Protein AF-N6YUG2-F1 (afdb_monomer)

Foldseek 3Di:
DVVVVVVVVVVVQLVVLVVLCVPPHDVRSVVSVVVVVVVVVCVVVVADPCVLVVCCVVVVRNPNVVVVVVVVVVVVVD

Secondary structure (DSSP, 8-state):
-HHHHHHHHHHHHHHHHHHHHHHH-HHHHHHHHHHHHHHHHHHHTT--TTHHHHHHHHH---HHHHHHHHHHHHHH--

Organism: NCBI:txid1234381

Mean predicted aligned error: 3.6 Å

pLDDT: mean 95.19, std 3.76, range [77.31, 98.75]

Structure (mmCIF, N/CA/C/O backbone):
data_AF-N6YUG2-F1
#
_entry.id   AF-N6YUG2-F1
#
loop_
_atom_site.group_PDB
_atom_site.id
_atom_site.type_symbol
_atom_site.label_atom_id
_atom_site.label_alt_id
_atom_site.label_comp_id
_atom_site.label_asym_id
_atom_site.label_entity_id
_atom_site.label_seq_id
_atom_site.pdbx_PDB_ins_code
_atom_site.Cartn_x
_atom_site.Cartn_y
_atom_site.Cartn_z
_atom_site.occupancy
_atom_site.B_iso_or_equiv
_atom_site.auth_seq_id
_atom_site.auth_comp_id
_atom_site.auth_asym_id
_atom_site.auth_atom_id
_atom_site.pdbx_PDB_model_num
ATOM 1 N N . MET A 1 1 ? -22.082 -8.405 -13.151 1.00 77.31 1 MET A N 1
ATOM 2 C CA . MET A 1 1 ? -21.251 -9.176 -12.189 1.00 77.31 1 MET A CA 1
ATOM 3 C C . MET A 1 1 ? -19.989 -8.467 -11.678 1.00 77.31 1 MET A C 1
ATOM 5 O O . MET A 1 1 ? -19.834 -8.398 -10.470 1.00 77.31 1 MET A O 1
ATOM 9 N N . ARG A 1 2 ? -19.065 -7.953 -12.513 1.00 85.06 2 ARG A N 1
ATOM 10 C CA . ARG A 1 2 ? -17.743 -7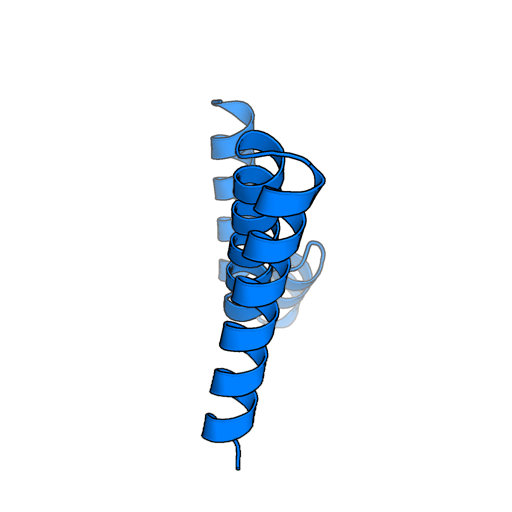.448 -12.041 1.00 85.06 2 ARG A CA 1
ATOM 11 C C . ARG A 1 2 ? -17.813 -6.359 -10.957 1.00 85.06 2 ARG A C 1
ATOM 13 O O . ARG A 1 2 ? -17.028 -6.383 -10.017 1.00 85.06 2 ARG A O 1
ATOM 20 N N . TRP A 1 3 ? -18.759 -5.430 -11.077 1.00 89.12 3 TRP A N 1
ATOM 21 C CA . TRP A 1 3 ? -18.987 -4.380 -10.079 1.00 89.12 3 TRP A CA 1
ATOM 22 C C . TRP A 1 3 ? -19.456 -4.935 -8.735 1.00 89.12 3 TRP A C 1
ATOM 24 O O . TRP A 1 3 ? -18.937 -4.525 -7.705 1.00 89.12 3 TRP A O 1
ATOM 34 N N . PHE A 1 4 ? -20.350 -5.924 -8.748 1.00 93.94 4 PHE A N 1
ATOM 35 C CA . PHE A 1 4 ? -20.827 -6.589 -7.536 1.00 93.94 4 PHE A CA 1
ATOM 36 C C . PHE A 1 4 ? -19.674 -7.211 -6.738 1.00 93.94 4 PHE A C 1
ATOM 38 O O . PHE A 1 4 ? -19.545 -6.949 -5.549 1.00 93.94 4 PHE A O 1
ATOM 45 N N . PHE A 1 5 ? -18.766 -7.936 -7.400 1.00 94.19 5 PHE A N 1
ATOM 46 C CA . PHE A 1 5 ? -17.589 -8.505 -6.733 1.00 94.19 5 PHE A CA 1
ATOM 47 C C . PHE A 1 5 ? -16.649 -7.441 -6.161 1.00 94.19 5 PHE A C 1
ATOM 49 O O . PHE A 1 5 ? -16.124 -7.620 -5.068 1.00 94.19 5 PHE A O 1
ATOM 56 N N . ARG A 1 6 ? -16.454 -6.318 -6.864 1.00 91.69 6 ARG A N 1
ATOM 57 C CA . ARG A 1 6 ? -15.658 -5.197 -6.341 1.00 91.69 6 ARG A CA 1
ATOM 58 C C . ARG A 1 6 ? -16.277 -4.619 -5.074 1.00 91.69 6 ARG A C 1
ATOM 60 O O . ARG A 1 6 ? -15.563 -4.441 -4.096 1.00 91.69 6 ARG A O 1
ATOM 67 N N . PHE A 1 7 ? -17.589 -4.383 -5.079 1.00 95.50 7 PHE A N 1
ATOM 68 C CA . PHE A 1 7 ? -18.304 -3.925 -3.888 1.00 95.50 7 PHE A CA 1
ATOM 69 C C . PHE A 1 7 ? -18.166 -4.912 -2.733 1.00 95.50 7 PHE A C 1
ATOM 71 O O . PHE A 1 7 ? -17.879 -4.496 -1.617 1.00 95.50 7 PHE A O 1
ATOM 78 N N . LEU A 1 8 ? -18.296 -6.210 -3.006 1.00 96.81 8 LEU A N 1
ATOM 79 C CA . LEU A 1 8 ? -18.196 -7.254 -1.990 1.00 96.81 8 LEU A CA 1
ATOM 80 C C . LEU A 1 8 ? -16.788 -7.332 -1.379 1.00 96.81 8 LEU A C 1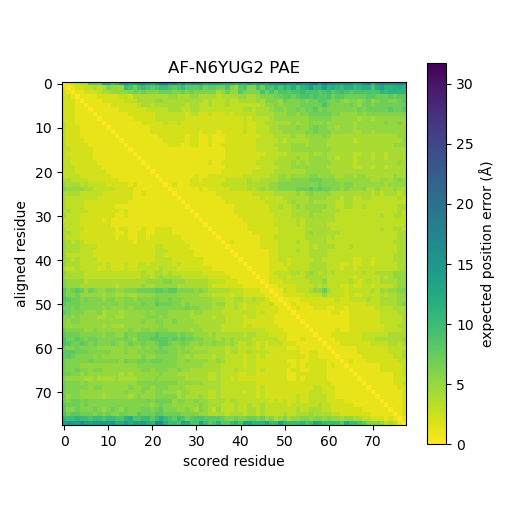
ATOM 82 O O . LEU A 1 8 ? -16.655 -7.470 -0.168 1.00 96.81 8 LEU A O 1
ATOM 86 N N . LEU A 1 9 ? -15.742 -7.162 -2.194 1.00 94.75 9 LEU A N 1
ATOM 87 C CA . LEU A 1 9 ? -14.353 -7.103 -1.728 1.00 94.75 9 LEU A CA 1
ATOM 88 C C . LEU A 1 9 ? -14.080 -5.859 -0.881 1.00 94.75 9 LEU A C 1
ATOM 90 O O . LEU A 1 9 ? -13.502 -5.977 0.195 1.00 94.75 9 LEU A O 1
ATOM 94 N N . VAL A 1 10 ? -14.509 -4.677 -1.339 1.00 95.75 10 VAL A N 1
ATOM 95 C CA . VAL A 1 10 ? -14.329 -3.429 -0.579 1.00 95.75 10 VAL A CA 1
ATOM 96 C C . VAL A 1 10 ? -15.085 -3.503 0.744 1.00 95.75 10 VAL A C 1
ATOM 98 O O . VAL A 1 10 ? -14.519 -3.205 1.792 1.00 95.75 10 VAL A O 1
ATOM 101 N N . PHE A 1 11 ? -16.337 -3.956 0.713 1.00 97.69 11 PHE A N 1
ATOM 102 C CA . PHE A 1 11 ? -17.145 -4.120 1.913 1.00 97.69 11 PHE A CA 1
ATOM 103 C C . PHE A 1 11 ? -16.524 -5.132 2.880 1.00 97.69 11 PHE A C 1
ATOM 105 O O . PHE A 1 11 ? -16.365 -4.824 4.056 1.00 97.69 11 PHE A O 1
ATOM 112 N N . GLY A 1 12 ? -16.111 -6.305 2.390 1.00 98.12 12 GLY A N 1
ATOM 113 C CA . GLY A 1 12 ? -15.461 -7.327 3.210 1.00 98.12 12 GLY A CA 1
ATOM 114 C C . GLY A 1 12 ? -14.162 -6.834 3.848 1.00 98.12 12 GLY A C 1
ATOM 115 O O . GLY A 1 12 ? -13.921 -7.086 5.026 1.00 98.12 12 GLY A O 1
ATOM 116 N N . ALA A 1 13 ? -13.358 -6.068 3.109 1.00 97.62 13 ALA A N 1
ATOM 117 C CA . ALA A 1 13 ? -12.132 -5.479 3.631 1.00 97.62 13 ALA A CA 1
ATOM 118 C C . ALA A 1 13 ? -12.408 -4.449 4.741 1.00 97.62 13 ALA A C 1
ATOM 120 O O . ALA A 1 13 ? -11.789 -4.509 5.802 1.00 97.62 13 ALA A O 1
ATOM 121 N N . LEU A 1 14 ? -13.375 -3.546 4.538 1.00 98.25 14 LEU A N 1
ATOM 122 C CA . LEU A 1 14 ? -13.770 -2.556 5.547 1.00 98.25 14 LEU A CA 1
ATOM 123 C C . LEU A 1 14 ? -14.402 -3.210 6.782 1.00 98.25 14 LEU A C 1
ATOM 125 O O . LEU A 1 14 ? -14.099 -2.815 7.907 1.00 98.25 14 LEU A O 1
ATOM 129 N N . ALA A 1 15 ? -15.227 -4.240 6.588 1.00 98.50 15 ALA A N 1
ATOM 130 C CA . ALA A 1 15 ? -15.794 -5.026 7.678 1.00 98.50 15 ALA A CA 1
ATOM 131 C C . ALA A 1 15 ? -14.697 -5.734 8.487 1.00 98.50 15 ALA A C 1
ATOM 133 O O . ALA A 1 15 ? -14.750 -5.735 9.714 1.00 98.50 15 ALA A O 1
ATOM 134 N N . GLY A 1 16 ? -13.668 -6.273 7.823 1.00 98.44 16 GLY A N 1
ATOM 135 C CA . GLY A 1 16 ? -12.501 -6.859 8.483 1.00 98.44 16 GLY A CA 1
ATOM 136 C C . GLY A 1 16 ? -11.717 -5.840 9.314 1.00 98.44 16 GLY A C 1
ATOM 137 O O . GLY A 1 16 ? -11.402 -6.103 10.472 1.00 98.44 16 GLY A O 1
ATOM 138 N N . VAL A 1 17 ? -11.461 -4.646 8.768 1.00 98.69 17 VAL A N 1
ATOM 139 C CA . VAL A 1 17 ? -10.822 -3.538 9.503 1.00 98.69 17 VAL A CA 1
ATOM 140 C C . VAL A 1 17 ? -11.643 -3.143 10.732 1.00 98.69 17 VAL A C 1
ATOM 142 O O . VAL A 1 17 ? -11.085 -2.991 11.822 1.00 98.69 17 VAL A O 1
ATOM 145 N N . LEU A 1 18 ? -12.965 -3.012 10.591 1.00 98.62 18 LEU A N 1
ATOM 146 C CA . LEU A 1 18 ? -13.856 -2.712 11.711 1.00 98.62 18 LEU A CA 1
ATOM 147 C C . LEU A 1 18 ? -13.825 -3.830 12.762 1.00 98.62 18 LEU A C 1
ATOM 149 O O . LEU A 1 18 ? -13.693 -3.540 13.947 1.00 98.62 18 LEU A O 1
ATOM 153 N N . ALA A 1 19 ? -13.871 -5.096 12.346 1.00 98.75 19 ALA A N 1
ATOM 154 C CA . ALA A 1 19 ? -13.799 -6.235 13.256 1.00 98.75 19 ALA A CA 1
ATOM 155 C C . ALA A 1 19 ? -12.497 -6.232 14.076 1.00 98.75 19 ALA A C 1
ATOM 157 O O . ALA A 1 19 ? -12.542 -6.378 15.296 1.00 98.75 19 ALA A O 1
ATOM 158 N N . VAL A 1 20 ? -11.347 -5.983 13.438 1.00 98.75 20 VAL A N 1
ATOM 159 C CA . VAL A 1 20 ? -10.054 -5.838 14.133 1.00 98.75 20 VAL A CA 1
ATOM 160 C C . VAL A 1 20 ? -10.064 -4.634 15.075 1.00 98.75 20 VAL A C 1
ATOM 162 O O . VAL A 1 20 ? -9.568 -4.729 16.195 1.00 98.75 20 VAL A O 1
ATOM 165 N N . THR A 1 21 ? -10.661 -3.517 14.655 1.00 98.69 21 THR A N 1
ATOM 166 C CA . THR A 1 21 ? -10.786 -2.309 15.484 1.00 98.69 21 THR A CA 1
ATOM 167 C C . THR A 1 21 ? -11.558 -2.592 16.773 1.00 98.69 21 THR A C 1
ATOM 169 O O . THR A 1 21 ? -11.132 -2.175 17.848 1.00 98.69 21 THR A O 1
ATOM 172 N N . LEU A 1 22 ? -12.670 -3.324 16.675 1.00 98.62 22 LEU A N 1
ATOM 173 C CA . LEU A 1 22 ? -13.520 -3.675 17.815 1.00 98.62 22 LEU 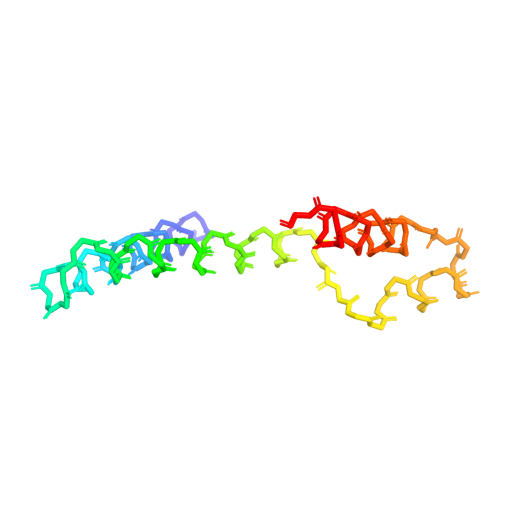A CA 1
ATOM 174 C C . LEU A 1 22 ? -12.889 -4.747 18.715 1.00 98.62 22 LEU A C 1
ATOM 176 O O . LEU A 1 22 ? -13.048 -4.684 19.929 1.00 98.62 22 LEU A O 1
ATOM 180 N N . ALA A 1 23 ? -12.172 -5.717 18.141 1.00 98.62 23 ALA A N 1
ATOM 181 C CA . ALA A 1 23 ? -11.588 -6.833 18.888 1.00 98.62 23 ALA A CA 1
ATOM 182 C C . ALA A 1 23 ? -10.229 -6.507 19.530 1.00 98.62 23 ALA A C 1
ATOM 184 O O . ALA A 1 23 ? -9.913 -7.023 20.599 1.00 98.62 23 ALA A O 1
ATOM 185 N N . ALA A 1 24 ? -9.410 -5.685 18.870 1.00 98.38 24 ALA A N 1
ATOM 186 C CA . ALA A 1 24 ? -8.020 -5.440 19.254 1.00 98.38 24 ALA A CA 1
ATOM 187 C C . ALA A 1 24 ? -7.693 -3.954 19.482 1.00 98.38 24 ALA A C 1
ATOM 189 O O . ALA A 1 24 ? -6.596 -3.644 19.941 1.00 98.38 24 ALA A O 1
ATOM 190 N N . GLY A 1 25 ? -8.625 -3.039 19.204 1.00 98.44 25 GLY A N 1
ATOM 191 C CA . GLY A 1 25 ? -8.468 -1.604 19.425 1.00 98.44 25 GLY A CA 1
ATOM 192 C C . GLY A 1 25 ? -8.101 -0.806 18.170 1.00 98.44 25 GLY A C 1
ATOM 193 O O . GLY A 1 25 ? -7.761 -1.343 17.111 1.00 98.44 25 GLY A O 1
ATOM 19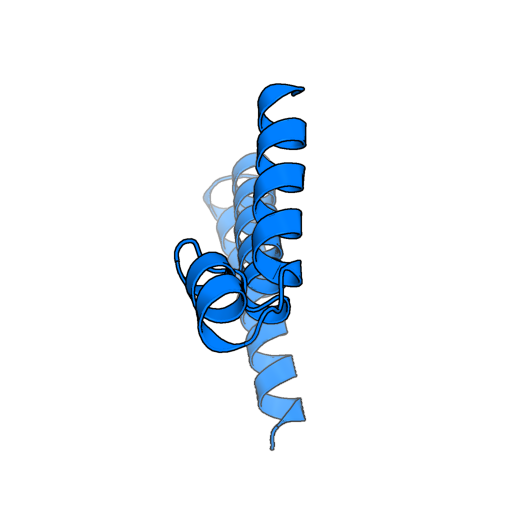4 N N . LEU A 1 26 ? -8.158 0.524 18.306 1.00 98.38 26 LEU A N 1
ATOM 195 C CA . LEU A 1 26 ? -8.020 1.466 17.190 1.00 98.38 26 LEU A CA 1
ATOM 196 C C . LEU A 1 26 ? -6.687 1.335 16.448 1.00 98.38 26 LEU A C 1
ATOM 198 O O . LEU A 1 26 ? -6.667 1.333 15.220 1.00 98.38 26 LEU A O 1
ATOM 202 N N . ARG A 1 27 ? -5.571 1.191 17.170 1.00 98.56 27 ARG A N 1
ATOM 203 C CA . ARG A 1 27 ? -4.238 1.100 16.555 1.00 98.56 27 ARG A CA 1
ATOM 204 C C . ARG A 1 27 ? -4.129 -0.109 15.620 1.00 98.56 27 ARG A C 1
ATOM 206 O O . ARG A 1 27 ? -3.601 0.014 14.521 1.00 98.56 27 ARG A O 1
ATOM 213 N N . GLN A 1 28 ? -4.644 -1.260 16.034 1.00 98.50 28 GLN A N 1
ATOM 214 C CA . GLN A 1 28 ? -4.630 -2.507 15.274 1.00 98.50 28 GLN A CA 1
ATOM 215 C C . GLN A 1 28 ? -5.559 -2.408 14.063 1.00 98.50 28 GLN A C 1
ATOM 217 O O . GLN A 1 28 ? -5.185 -2.834 12.974 1.00 98.50 28 GLN A O 1
ATOM 222 N N . GLY A 1 29 ? -6.721 -1.771 14.231 1.00 98.62 29 GLY A N 1
ATOM 223 C CA . GLY A 1 29 ? -7.615 -1.415 13.131 1.00 98.62 29 GLY A CA 1
ATOM 224 C C . GLY A 1 29 ? -6.938 -0.554 12.064 1.00 98.62 29 GLY A C 1
ATOM 225 O O . GLY A 1 29 ? -6.986 -0.877 10.879 1.00 98.62 29 GLY A O 1
ATOM 226 N N . LEU A 1 30 ? -6.236 0.505 12.476 1.00 98.44 30 LEU A N 1
ATOM 227 C CA . LEU A 1 30 ? -5.493 1.382 11.565 1.00 98.44 30 LEU A CA 1
ATOM 228 C C . LEU A 1 30 ? -4.352 0.646 10.848 1.00 98.44 30 LEU A C 1
ATOM 230 O O . LEU A 1 30 ? -4.159 0.843 9.650 1.00 98.44 30 LEU A O 1
ATOM 234 N N . LEU A 1 31 ? -3.628 -0.240 11.539 1.00 98.38 31 LEU A N 1
ATOM 235 C CA . LEU A 1 31 ? -2.604 -1.084 10.911 1.00 98.38 31 LEU A CA 1
ATOM 236 C C . LEU A 1 31 ? -3.210 -2.055 9.888 1.00 98.38 31 LEU A C 1
ATOM 238 O O . LEU A 1 31 ? -2.651 -2.229 8.807 1.00 98.38 31 LEU A O 1
ATOM 242 N N . ALA A 1 32 ? -4.368 -2.649 10.190 1.00 98.44 32 ALA A N 1
ATOM 243 C CA . ALA A 1 32 ? -5.090 -3.496 9.245 1.00 98.44 32 ALA A CA 1
ATOM 244 C C . ALA A 1 32 ? -5.546 -2.699 8.012 1.00 98.44 32 ALA A C 1
ATOM 246 O O . ALA A 1 32 ? -5.376 -3.164 6.885 1.00 98.44 32 ALA A O 1
ATOM 247 N N . LEU A 1 33 ? -6.056 -1.478 8.211 1.00 98.31 33 LEU A N 1
ATOM 248 C CA . LEU A 1 33 ? -6.441 -0.579 7.124 1.00 98.31 33 LEU A CA 1
ATOM 249 C C . LEU A 1 33 ? -5.248 -0.242 6.223 1.00 98.31 33 LEU A C 1
ATOM 251 O O . LEU A 1 33 ? -5.365 -0.318 5.001 1.00 98.31 33 LEU A O 1
ATOM 255 N N . LEU A 1 34 ? -4.096 0.078 6.821 1.00 98.06 34 LEU A N 1
ATOM 256 C CA . LEU A 1 34 ? -2.854 0.324 6.091 1.00 98.06 34 LEU A CA 1
ATOM 257 C C . LEU A 1 34 ? -2.414 -0.908 5.295 1.00 98.06 34 LEU A C 1
ATOM 259 O O . LEU A 1 34 ? -2.089 -0.775 4.120 1.00 98.06 34 LEU A O 1
ATOM 263 N N . GLY A 1 35 ? -2.457 -2.104 5.888 1.00 97.75 35 GLY A N 1
ATOM 264 C CA . GLY A 1 35 ? -2.102 -3.348 5.200 1.00 97.75 35 GLY A CA 1
ATOM 265 C C . GLY A 1 35 ? -3.004 -3.646 3.998 1.00 97.75 35 GLY A C 1
ATOM 266 O O . GLY A 1 35 ? -2.509 -3.942 2.910 1.00 97.75 35 GLY A O 1
ATOM 267 N N . VAL A 1 36 ? -4.324 -3.506 4.164 1.00 97.81 36 VAL A N 1
ATOM 268 C CA . VAL A 1 36 ? -5.304 -3.658 3.073 1.00 97.81 36 VAL A CA 1
ATOM 269 C C . VAL A 1 36 ? -5.059 -2.628 1.972 1.00 97.81 36 VAL A C 1
ATOM 271 O O . VAL A 1 36 ? -5.006 -2.988 0.795 1.00 97.81 36 VAL A O 1
ATOM 274 N N . GLY A 1 37 ? -4.891 -1.355 2.340 1.00 97.19 37 GLY A N 1
ATOM 275 C CA . GLY A 1 37 ? -4.636 -0.274 1.392 1.00 97.19 37 GLY A CA 1
ATOM 276 C C . GLY A 1 37 ? -3.339 -0.489 0.616 1.00 97.19 37 GLY A C 1
ATOM 277 O O . GLY A 1 37 ? -3.328 -0.394 -0.610 1.00 97.19 37 GLY A O 1
ATOM 278 N N . PHE A 1 38 ? -2.266 -0.865 1.311 1.00 95.44 38 PHE A N 1
ATOM 279 C CA . PHE A 1 38 ? -0.977 -1.163 0.700 1.00 95.44 38 PHE A CA 1
ATOM 280 C C . PHE A 1 38 ? -1.079 -2.341 -0.275 1.00 95.44 38 PHE A C 1
ATOM 282 O O . PHE A 1 38 ? -0.669 -2.218 -1.427 1.00 95.44 38 PHE A O 1
ATOM 289 N N . GLY A 1 39 ? -1.718 -3.444 0.127 1.00 95.38 39 GLY A N 1
ATOM 290 C CA . GLY A 1 39 ? -1.952 -4.591 -0.753 1.00 95.38 39 GLY A CA 1
ATOM 291 C C . GLY A 1 39 ? -2.764 -4.233 -2.003 1.00 95.38 39 GLY A C 1
ATOM 292 O O . GLY A 1 39 ? -2.421 -4.663 -3.105 1.00 95.38 39 GLY A O 1
ATOM 293 N N . ALA A 1 40 ? -3.799 -3.400 -1.861 1.00 95.75 40 ALA A N 1
ATOM 294 C CA . ALA A 1 40 ? -4.602 -2.930 -2.987 1.00 95.75 40 ALA A CA 1
ATOM 295 C C . ALA A 1 40 ? -3.783 -2.080 -3.974 1.00 95.75 40 ALA A C 1
ATOM 297 O O . ALA A 1 40 ? -3.895 -2.281 -5.185 1.00 95.75 40 ALA A O 1
ATOM 298 N N . VAL A 1 41 ? -2.935 -1.174 -3.474 1.00 94.44 41 VAL A N 1
ATOM 299 C CA . VAL A 1 41 ? -2.042 -0.350 -4.305 1.00 94.44 41 VAL A CA 1
ATOM 300 C C . VAL A 1 41 ? -1.010 -1.215 -5.021 1.00 94.44 41 VAL A C 1
ATOM 302 O O . VAL A 1 41 ? -0.865 -1.093 -6.235 1.00 94.44 41 VAL A O 1
ATOM 305 N N . LEU A 1 42 ? -0.341 -2.129 -4.309 1.00 92.81 42 LEU A N 1
ATOM 306 C CA . LEU A 1 42 ? 0.649 -3.026 -4.908 1.00 92.81 42 LEU A CA 1
ATOM 307 C C . LEU A 1 42 ? 0.036 -3.891 -6.014 1.00 92.81 42 LEU A C 1
ATOM 309 O O . LEU A 1 42 ? 0.597 -3.987 -7.107 1.00 92.81 42 LEU A O 1
ATOM 313 N N . GLN A 1 43 ? -1.141 -4.469 -5.761 1.00 93.62 43 GLN A N 1
ATOM 314 C CA . GLN A 1 43 ? -1.853 -5.273 -6.751 1.00 93.62 43 GLN A CA 1
ATOM 315 C C . GLN A 1 43 ? -2.303 -4.429 -7.951 1.00 93.62 43 GLN A C 1
ATOM 317 O O . GLN A 1 43 ? -2.157 -4.855 -9.096 1.00 93.62 43 GLN A O 1
ATOM 322 N N . GLY A 1 44 ? -2.826 -3.223 -7.707 1.00 92.19 44 GLY A N 1
ATOM 323 C CA . GLY A 1 44 ? -3.250 -2.294 -8.757 1.00 92.19 44 GLY A CA 1
ATOM 324 C C . GLY A 1 44 ? -2.094 -1.831 -9.645 1.00 92.19 44 GLY A C 1
ATOM 325 O O . GLY A 1 44 ? -2.245 -1.761 -10.862 1.00 92.19 44 GLY A O 1
ATOM 326 N N . ALA A 1 45 ? -0.926 -1.596 -9.048 1.00 91.00 45 ALA A N 1
ATOM 327 C CA . ALA A 1 45 ? 0.304 -1.246 -9.751 1.00 91.00 45 ALA A CA 1
ATOM 328 C C . ALA A 1 45 ? 1.013 -2.457 -10.384 1.00 91.00 45 ALA A C 1
ATOM 330 O O . ALA A 1 45 ? 2.021 -2.279 -11.063 1.00 91.00 45 ALA A O 1
ATOM 331 N N . ARG A 1 46 ? 0.519 -3.688 -10.157 1.00 89.25 46 ARG A N 1
ATOM 332 C CA . ARG A 1 46 ? 1.187 -4.948 -10.542 1.00 89.25 46 ARG A CA 1
ATOM 333 C C . ARG A 1 46 ? 2.640 -4.993 -10.057 1.00 89.25 46 ARG A C 1
ATOM 335 O O . ARG A 1 46 ? 3.514 -5.559 -10.715 1.00 89.25 46 ARG A O 1
ATOM 342 N N . PHE A 1 47 ? 2.892 -4.367 -8.911 1.00 90.44 47 PHE A N 1
ATOM 343 C CA . PHE A 1 47 ? 4.224 -4.231 -8.355 1.00 90.44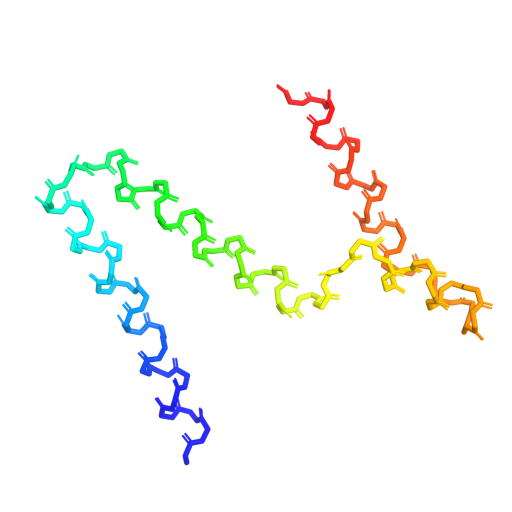 47 PHE A CA 1
ATOM 344 C C . PHE A 1 47 ? 4.740 -5.605 -7.929 1.00 90.44 47 PHE A C 1
ATOM 346 O O . PHE A 1 47 ? 4.084 -6.328 -7.181 1.00 90.44 47 PHE A O 1
ATOM 353 N N . GLY A 1 48 ? 5.931 -5.965 -8.399 1.00 89.69 48 GLY A N 1
ATOM 354 C CA . GLY A 1 48 ? 6.570 -7.230 -8.069 1.00 89.69 48 GLY A CA 1
ATOM 355 C C . GLY A 1 48 ? 8.075 -7.064 -7.976 1.00 89.69 48 GLY A C 1
ATOM 356 O O . GLY A 1 48 ? 8.662 -6.278 -8.716 1.00 89.69 48 GLY A O 1
ATOM 357 N N . PHE A 1 49 ? 8.711 -7.828 -7.088 1.00 89.75 49 PHE A N 1
ATOM 358 C CA . PHE A 1 49 ? 10.153 -7.723 -6.860 1.00 89.75 49 PHE A CA 1
ATOM 359 C C . PHE A 1 49 ? 10.992 -8.122 -8.079 1.00 89.75 49 PHE A C 1
ATOM 361 O O . PHE A 1 49 ? 12.052 -7.549 -8.303 1.00 89.75 49 PHE A O 1
ATOM 368 N N . THR A 1 50 ? 10.502 -9.052 -8.900 1.00 93.94 50 THR A N 1
ATOM 369 C CA . THR A 1 50 ? 11.221 -9.568 -10.077 1.00 93.94 50 THR A CA 1
ATOM 370 C C . THR A 1 50 ? 10.649 -9.079 -11.407 1.00 93.94 50 THR A C 1
ATOM 372 O O . THR A 1 50 ? 11.366 -9.043 -12.404 1.00 93.94 50 THR A O 1
ATOM 375 N N . THR A 1 51 ? 9.375 -8.679 -11.442 1.00 92.88 51 THR A N 1
ATOM 376 C CA . THR A 1 51 ? 8.676 -8.303 -12.680 1.00 92.88 51 THR A CA 1
ATOM 377 C C . THR A 1 51 ? 9.302 -7.084 -13.355 1.00 92.88 51 THR A C 1
ATOM 379 O O . THR A 1 51 ? 9.590 -7.155 -14.544 1.00 92.88 51 THR A O 1
ATOM 382 N N . GLY A 1 52 ? 9.613 -6.021 -12.601 1.00 92.81 52 GLY A N 1
ATOM 383 C CA . GLY A 1 52 ? 10.227 -4.808 -13.162 1.00 92.81 52 GLY A CA 1
ATOM 384 C C . GLY A 1 52 ? 11.588 -5.057 -13.823 1.00 92.81 52 GLY A C 1
ATOM 385 O O . GLY A 1 52 ? 11.886 -4.480 -14.864 1.00 92.81 52 GLY A O 1
ATOM 386 N N . TRP A 1 53 ? 12.387 -5.976 -13.273 1.00 94.38 53 TRP A N 1
ATOM 387 C CA . TRP A 1 53 ? 13.652 -6.401 -13.879 1.00 94.38 53 TRP A CA 1
ATOM 388 C C . TRP A 1 53 ? 13.438 -7.184 -15.175 1.00 94.38 53 TRP A C 1
ATOM 390 O O . TRP A 1 53 ? 14.135 -6.944 -16.159 1.00 94.38 53 TRP A O 1
ATOM 400 N N . ARG A 1 54 ? 12.463 -8.104 -15.192 1.00 95.06 54 ARG A N 1
ATOM 401 C CA . ARG A 1 54 ? 12.119 -8.877 -16.392 1.00 95.06 54 ARG A CA 1
ATOM 402 C C . ARG A 1 54 ? 11.653 -7.964 -17.521 1.00 95.06 54 ARG A C 1
ATOM 404 O O . ARG A 1 54 ? 12.162 -8.077 -18.631 1.00 95.06 54 ARG A O 1
ATOM 411 N N . ASP A 1 55 ? 10.729 -7.053 -17.233 1.00 95.75 55 ASP A N 1
ATOM 412 C CA . ASP A 1 55 ? 10.178 -6.140 -18.237 1.00 95.75 55 ASP A CA 1
ATOM 413 C C . ASP A 1 55 ? 11.248 -5.179 -18.779 1.00 95.75 55 ASP A C 1
ATOM 415 O O . ASP A 1 55 ? 11.309 -4.938 -19.986 1.00 95.75 55 ASP A O 1
ATOM 419 N N . MET A 1 56 ? 12.187 -4.738 -17.937 1.00 96.56 56 MET A N 1
ATOM 420 C CA . MET A 1 56 ? 13.362 -3.989 -18.386 1.00 96.56 56 MET A CA 1
ATOM 421 C C . MET A 1 56 ? 14.231 -4.806 -19.355 1.00 96.56 56 MET A C 1
ATOM 423 O O . MET A 1 56 ? 14.624 -4.303 -20.403 1.00 96.56 56 MET A O 1
ATOM 427 N N . ILE A 1 57 ? 14.553 -6.060 -19.032 1.00 97.31 57 ILE A N 1
ATOM 428 C CA . ILE A 1 57 ? 15.467 -6.877 -19.847 1.00 97.31 57 ILE A CA 1
ATOM 429 C C . ILE A 1 57 ? 14.807 -7.306 -21.164 1.00 97.31 57 ILE A C 1
ATOM 431 O O . ILE A 1 57 ? 15.389 -7.123 -22.235 1.00 97.31 57 ILE A O 1
ATOM 435 N N . GLU A 1 58 ? 13.597 -7.862 -21.086 1.00 98.12 58 GLU A N 1
ATOM 436 C CA . GLU A 1 58 ? 12.883 -8.447 -22.226 1.00 98.12 58 GLU A CA 1
ATOM 437 C C . GLU A 1 58 ? 12.244 -7.384 -23.122 1.00 98.12 58 GLU A C 1
ATOM 439 O O . GLU A 1 58 ? 12.233 -7.531 -24.343 1.00 98.12 58 GLU A O 1
ATOM 444 N N . ARG A 1 59 ? 11.690 -6.322 -22.524 1.00 97.62 59 ARG A N 1
ATOM 445 C CA . ARG A 1 59 ? 10.844 -5.339 -23.224 1.00 97.62 59 ARG A CA 1
ATOM 446 C C . ARG A 1 59 ? 11.439 -3.935 -23.247 1.00 97.62 59 ARG A C 1
ATOM 448 O O . ARG A 1 59 ? 10.859 -3.062 -23.884 1.00 97.62 59 ARG A O 1
ATOM 455 N N . ARG A 1 60 ? 12.582 -3.709 -22.582 1.00 97.31 60 ARG A N 1
ATOM 456 C CA . ARG A 1 60 ? 13.177 -2.372 -22.381 1.00 97.31 60 ARG A CA 1
ATOM 457 C C . ARG A 1 60 ? 12.212 -1.397 -21.707 1.00 97.31 60 ARG A C 1
ATOM 459 O O . ARG A 1 60 ? 12.288 -0.197 -21.948 1.00 97.31 60 ARG A O 1
ATOM 466 N N . ASP A 1 61 ? 11.335 -1.920 -20.850 1.00 96.31 61 ASP A N 1
ATOM 467 C CA . ASP A 1 61 ? 10.398 -1.130 -20.056 1.00 96.31 61 ASP A CA 1
ATOM 468 C C . ASP A 1 61 ? 10.919 -0.975 -18.613 1.00 96.31 61 ASP A C 1
ATOM 470 O O . ASP A 1 61 ? 10.855 -1.920 -17.821 1.00 96.31 61 ASP A O 1
ATOM 474 N N . PRO A 1 62 ? 11.455 0.203 -1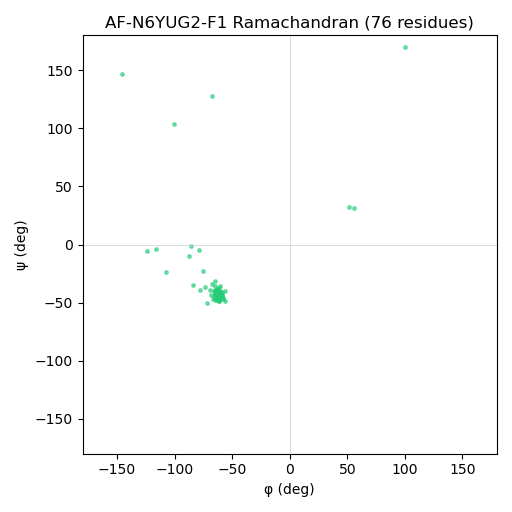8.244 1.00 95.31 62 PRO A N 1
ATOM 475 C CA . PRO A 1 62 ? 12.057 0.425 -16.939 1.00 95.31 62 PRO A CA 1
ATOM 476 C C . PRO A 1 62 ? 11.048 0.836 -15.857 1.00 95.31 62 PRO A C 1
ATOM 478 O O . PRO A 1 62 ? 11.467 1.087 -14.726 1.00 95.31 62 PRO A O 1
ATOM 481 N N . GLN A 1 63 ? 9.750 0.978 -16.163 1.00 94.31 63 GLN A N 1
ATOM 482 C CA . GLN A 1 63 ? 8.790 1.615 -15.249 1.00 94.31 63 GLN A CA 1
ATOM 483 C C . GLN A 1 63 ? 8.716 0.919 -13.885 1.00 94.31 63 GLN A C 1
ATOM 485 O O . GLN A 1 63 ? 8.793 1.576 -12.844 1.00 94.31 63 GLN A O 1
ATOM 490 N N . GLY A 1 64 ? 8.630 -0.415 -13.880 1.00 93.75 64 GLY A N 1
ATOM 491 C CA . GLY A 1 64 ? 8.604 -1.196 -12.644 1.00 93.75 64 GLY A CA 1
ATOM 492 C C . GLY A 1 64 ? 9.895 -1.061 -11.832 1.00 93.75 64 GLY A C 1
ATOM 493 O O . GLY A 1 64 ? 9.838 -0.931 -10.611 1.00 93.75 64 GLY A O 1
ATOM 494 N N . LEU A 1 65 ? 11.051 -1.024 -12.503 1.00 95.00 65 LEU A N 1
ATOM 495 C CA . LEU A 1 65 ? 12.352 -0.859 -11.851 1.00 95.00 65 LEU A CA 1
ATOM 496 C C . LEU A 1 65 ? 12.482 0.521 -11.189 1.00 95.00 65 LEU A C 1
ATOM 498 O O . LEU A 1 65 ? 12.903 0.614 -10.038 1.00 95.00 65 LEU A O 1
ATOM 502 N N . TRP A 1 66 ? 12.071 1.593 -11.873 1.00 95.25 66 TRP A N 1
ATOM 503 C CA . TRP A 1 66 ? 12.078 2.942 -11.298 1.00 95.25 66 TRP A CA 1
ATOM 504 C C . TRP A 1 66 ? 11.163 3.059 -10.082 1.00 95.25 66 TRP A C 1
ATOM 506 O O . TRP A 1 66 ? 11.562 3.654 -9.082 1.00 95.25 66 TR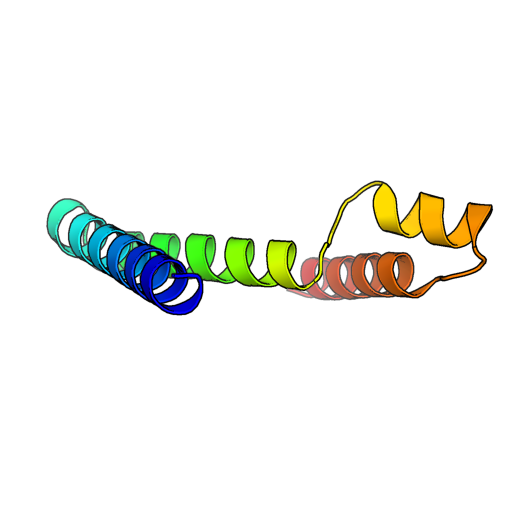P A O 1
ATOM 516 N N . ALA A 1 67 ? 9.975 2.449 -10.129 1.00 93.75 67 ALA A N 1
ATOM 517 C CA . ALA A 1 67 ? 9.077 2.405 -8.980 1.00 93.75 67 ALA A CA 1
ATOM 518 C C . ALA A 1 67 ? 9.732 1.709 -7.773 1.00 93.75 67 ALA A C 1
ATOM 520 O O . ALA A 1 67 ? 9.625 2.199 -6.651 1.00 93.75 67 ALA A O 1
ATOM 521 N N . GLN A 1 68 ? 10.460 0.607 -7.996 1.00 94.31 68 GLN A N 1
ATOM 522 C CA . GLN A 1 68 ? 11.209 -0.081 -6.938 1.00 94.31 68 GLN A CA 1
ATOM 523 C C . GLN A 1 68 ? 12.314 0.794 -6.344 1.00 94.31 68 GLN A C 1
ATOM 525 O O . GLN A 1 68 ? 12.427 0.883 -5.123 1.00 94.31 68 GLN A O 1
ATOM 530 N N . MET A 1 69 ? 13.119 1.442 -7.190 1.00 95.31 69 MET A N 1
ATOM 531 C CA . MET A 1 69 ? 14.214 2.302 -6.735 1.00 95.31 69 MET A CA 1
ATOM 532 C C . MET A 1 69 ? 13.691 3.515 -5.962 1.00 95.31 69 MET A C 1
ATOM 534 O O . MET A 1 69 ? 14.217 3.830 -4.899 1.00 95.31 69 MET A O 1
ATOM 538 N N . LEU A 1 70 ? 12.616 4.152 -6.436 1.00 93.88 70 LEU A N 1
ATOM 539 C CA . LEU A 1 70 ? 11.985 5.266 -5.731 1.00 93.88 70 LEU A CA 1
ATOM 540 C C . LEU A 1 70 ? 11.458 4.837 -4.357 1.00 93.88 70 LEU A C 1
ATOM 542 O O . LEU A 1 70 ? 11.728 5.510 -3.367 1.00 93.88 70 LEU A O 1
ATOM 546 N N . LEU A 1 71 ? 10.752 3.704 -4.277 1.00 92.56 71 LEU A N 1
ATOM 547 C CA . LEU A 1 71 ? 10.267 3.174 -3.000 1.00 92.56 71 LEU A CA 1
ATOM 548 C C . LEU A 1 71 ? 11.415 2.832 -2.043 1.00 92.56 71 LEU A C 1
ATOM 550 O O . LEU A 1 71 ? 11.291 3.090 -0.851 1.00 92.56 71 LEU A O 1
ATOM 554 N N . MET A 1 72 ? 12.533 2.306 -2.552 1.00 94.44 72 MET A N 1
ATOM 555 C CA . MET A 1 72 ? 13.729 2.035 -1.749 1.00 94.44 72 MET A CA 1
ATOM 556 C C . MET A 1 72 ? 14.309 3.322 -1.152 1.00 94.44 72 MET A C 1
ATOM 558 O O . MET A 1 72 ? 14.596 3.370 0.040 1.00 94.44 72 MET A O 1
ATOM 562 N N . VAL A 1 73 ? 14.441 4.378 -1.962 1.00 97.12 73 VAL A N 1
ATOM 563 C CA . VAL A 1 73 ? 14.937 5.685 -1.504 1.00 97.12 73 VAL A CA 1
ATOM 564 C C . VAL A 1 73 ? 14.002 6.288 -0.459 1.00 97.12 73 VAL A C 1
ATOM 566 O O . VAL A 1 73 ? 14.467 6.755 0.575 1.00 97.12 73 VAL A O 1
ATOM 569 N N . LEU A 1 74 ? 12.688 6.247 -0.695 1.00 95.00 74 LEU A N 1
ATOM 570 C CA . LEU A 1 74 ? 11.699 6.756 0.257 1.00 95.00 74 LEU A CA 1
ATOM 571 C C . LEU A 1 74 ? 11.723 5.980 1.577 1.00 95.00 74 LEU A C 1
ATOM 573 O O . LEU A 1 74 ? 11.655 6.592 2.635 1.00 95.00 74 LEU A O 1
ATOM 577 N N . ALA A 1 75 ? 11.843 4.651 1.520 1.00 93.50 75 ALA A N 1
ATOM 578 C CA . ALA A 1 75 ? 11.923 3.810 2.709 1.00 93.50 75 ALA A CA 1
ATOM 579 C C . ALA A 1 75 ? 13.220 4.030 3.498 1.00 93.50 75 ALA A C 1
ATOM 581 O O . ALA A 1 75 ? 13.200 3.947 4.717 1.00 93.50 75 ALA A O 1
ATOM 582 N N . ALA A 1 76 ? 14.334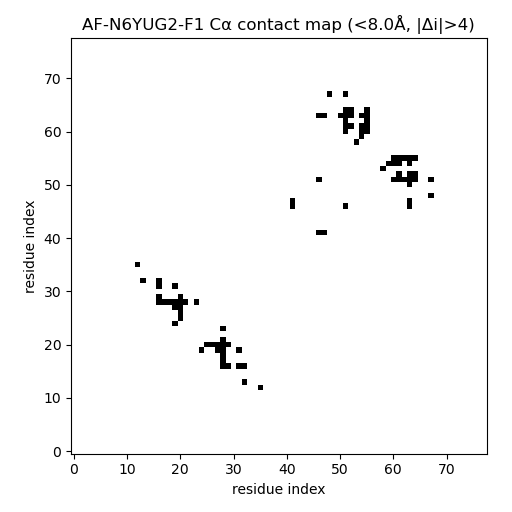 4.310 2.818 1.00 96.31 76 ALA A N 1
ATOM 583 C CA . ALA A 1 76 ? 15.609 4.613 3.465 1.00 96.31 76 ALA A CA 1
ATOM 584 C C . ALA A 1 76 ? 15.663 6.026 4.075 1.00 96.31 76 ALA A C 1
ATOM 586 O O . ALA A 1 76 ? 16.494 6.282 4.942 1.00 96.31 76 ALA A O 1
ATOM 587 N N . ALA A 1 77 ? 14.828 6.948 3.592 1.00 94.88 77 ALA A N 1
ATOM 588 C CA . ALA A 1 77 ? 14.778 8.332 4.058 1.00 94.88 77 ALA A CA 1
ATOM 589 C C . ALA A 1 77 ? 13.852 8.552 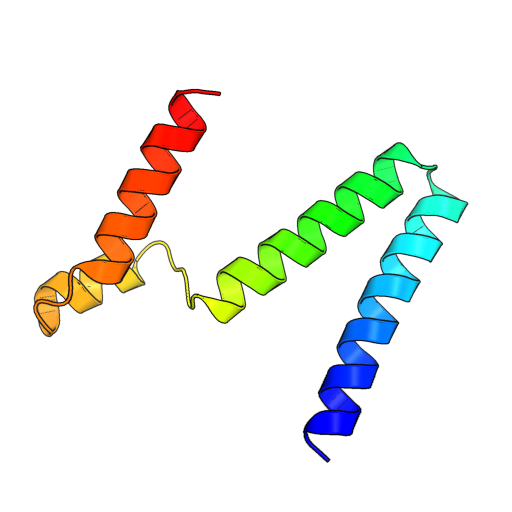5.269 1.00 94.88 77 ALA A C 1
ATOM 591 O O . ALA A 1 77 ? 13.854 9.652 5.826 1.00 94.88 77 ALA A O 1
ATOM 592 N N . LEU A 1 78 ? 13.046 7.550 5.634 1.00 83.31 78 LEU A N 1
ATOM 593 C CA . LEU A 1 78 ? 12.086 7.586 6.740 1.00 83.31 78 LEU A CA 1
ATOM 594 C C . LEU A 1 78 ? 12.655 6.907 7.992 1.00 83.31 78 LEU A C 1
ATOM 596 O O . LEU A 1 78 ? 12.355 7.406 9.098 1.00 83.31 78 LEU A O 1
#

Solvent-accessible surface area (backbone atoms only — not comparable to full-atom values): 4298 Å² total; per-residue (Å²): 111,75,66,60,55,50,50,52,51,53,49,52,52,52,51,49,26,49,51,38,24,74,75,68,34,64,70,52,13,51,52,45,45,48,52,54,52,49,52,52,51,36,60,73,68,66,62,50,95,60,53,17,56,49,36,29,72,78,66,70,39,51,64,52,41,52,53,51,53,52,51,50,53,54,63,73,74,108

Radius of gyration: 16.66 Å; Cα contacts (8 Å, |Δi|>4): 45; chains: 1; bounding box: 37×18×43 Å

Sequence (78 aa):
MRWFFRFLLVFGALAGVLAVTLAAGLRQGLLALLGVGFGAVLQGARFGFTTGWRDMIERRDPQGLWAQMLLMVLAAAL